Protein AF-A0A8C5SBT7-F1 (afdb_monomer_lite)

pLDDT: mean 77.5, std 17.73, range [28.8, 95.69]

Structure (mmCIF, N/CA/C/O backbone):
data_AF-A0A8C5SBT7-F1
#
_entry.id   AF-A0A8C5SBT7-F1
#
loop_
_atom_site.group_PDB
_atom_site.id
_atom_site.type_symbol
_atom_site.label_atom_id
_atom_site.label_alt_id
_atom_site.label_comp_id
_atom_site.label_asym_id
_atom_site.label_entity_id
_atom_site.label_seq_id
_atom_site.pdbx_PDB_ins_code
_atom_site.Cartn_x
_atom_site.Cartn_y
_atom_site.Cartn_z
_atom_site.occupancy
_atom_site.B_iso_or_equiv
_atom_site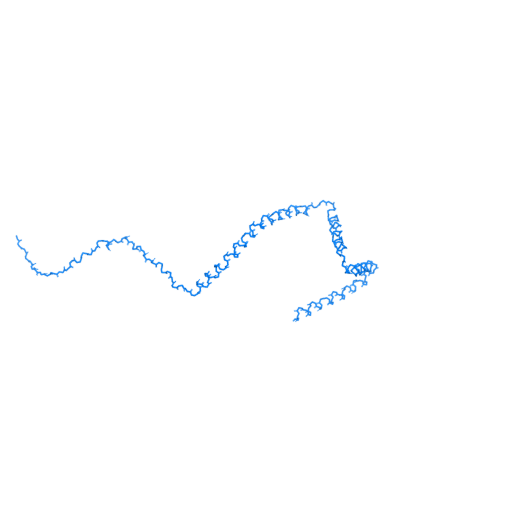.auth_seq_id
_atom_site.auth_comp_id
_atom_site.auth_asym_id
_atom_site.auth_atom_id
_atom_site.pdbx_PDB_model_num
ATOM 1 N N . VAL A 1 1 ? -88.566 -58.978 62.516 1.00 41.97 1 VAL A N 1
ATOM 2 C CA . VAL A 1 1 ? -87.377 -59.594 63.148 1.00 41.97 1 VAL A CA 1
ATOM 3 C C . VAL A 1 1 ? -86.441 -58.460 63.515 1.00 41.97 1 VAL A C 1
ATOM 5 O O . VAL A 1 1 ? -86.057 -57.715 62.625 1.00 41.97 1 VAL A O 1
ATOM 8 N N . TYR A 1 2 ? -86.210 -58.257 64.811 1.00 32.16 2 TYR A N 1
ATOM 9 C CA . TYR A 1 2 ? -85.301 -57.240 65.342 1.00 32.16 2 TYR A CA 1
ATOM 10 C C . TYR A 1 2 ? -83.846 -57.715 65.245 1.00 32.16 2 TYR A C 1
ATOM 12 O O . TYR A 1 2 ? -83.576 -58.896 65.455 1.00 32.16 2 TYR A O 1
ATOM 20 N N . ALA A 1 3 ? -82.932 -56.775 65.022 1.00 40.62 3 ALA A N 1
ATOM 21 C CA . ALA A 1 3 ? -81.598 -56.780 65.612 1.00 40.62 3 ALA A CA 1
ATOM 22 C C . ALA A 1 3 ? -81.284 -55.331 66.018 1.00 40.62 3 ALA A C 1
ATOM 24 O O . ALA A 1 3 ? -81.474 -54.407 65.229 1.00 40.62 3 ALA A O 1
ATOM 25 N N . ASP A 1 4 ? -80.894 -55.160 67.274 1.00 43.28 4 ASP A N 1
ATOM 26 C CA . ASP A 1 4 ? -80.641 -53.902 67.975 1.00 43.28 4 ASP A CA 1
ATOM 27 C C . ASP A 1 4 ? -79.121 -53.666 68.071 1.00 43.28 4 ASP A C 1
ATOM 29 O O . ASP A 1 4 ? -78.382 -54.633 68.266 1.00 43.28 4 ASP A O 1
ATOM 33 N N . SER A 1 5 ? -78.650 -52.417 67.945 1.00 41.47 5 SER A N 1
ATOM 34 C CA . SER A 1 5 ? -77.359 -51.987 68.514 1.00 41.47 5 SER A CA 1
ATOM 35 C C . SER A 1 5 ? -77.174 -50.457 68.509 1.00 41.47 5 SER A C 1
ATOM 37 O O . SER A 1 5 ? -76.779 -49.855 67.513 1.00 41.47 5 SER A O 1
ATOM 39 N N . ALA A 1 6 ? -77.476 -49.859 69.663 1.00 40.25 6 ALA A N 1
ATOM 40 C CA . ALA A 1 6 ? -76.648 -48.911 70.423 1.00 40.25 6 ALA A CA 1
ATOM 41 C C . ALA A 1 6 ? -76.021 -47.673 69.726 1.00 40.25 6 ALA A C 1
ATOM 43 O O . ALA A 1 6 ? -74.925 -47.695 69.176 1.00 40.25 6 ALA A O 1
ATOM 44 N N . GLU A 1 7 ? -76.722 -46.548 69.893 1.00 41.81 7 GLU A N 1
ATOM 45 C CA . GLU A 1 7 ? -76.257 -45.239 70.394 1.00 41.81 7 GLU A CA 1
ATOM 46 C C . GLU A 1 7 ? -74.739 -45.040 70.669 1.00 41.81 7 GLU A C 1
ATOM 48 O O . GLU A 1 7 ? -74.202 -45.673 71.572 1.00 41.81 7 GLU A O 1
ATOM 53 N N . ASN A 1 8 ? -74.072 -44.072 70.001 1.00 28.80 8 ASN A N 1
ATOM 54 C CA . ASN A 1 8 ? -73.470 -42.878 70.645 1.00 28.80 8 ASN A CA 1
ATOM 55 C C . ASN A 1 8 ? -72.722 -41.913 69.684 1.00 28.80 8 ASN A C 1
ATOM 57 O O . ASN A 1 8 ? -71.970 -42.335 68.814 1.00 28.80 8 ASN A O 1
ATOM 61 N N . LYS A 1 9 ? -72.821 -40.617 70.021 1.00 29.42 9 LYS A N 1
ATOM 62 C CA . LYS A 1 9 ? -71.826 -39.526 69.893 1.00 29.42 9 LYS A CA 1
ATOM 63 C C . LYS A 1 9 ? -71.358 -39.032 68.513 1.00 29.42 9 LYS A C 1
ATOM 65 O O . LYS A 1 9 ? -70.494 -39.599 67.863 1.00 29.42 9 LYS A O 1
ATOM 70 N N . SER A 1 10 ? -71.826 -37.813 68.211 1.00 38.78 10 SER A N 1
ATOM 71 C CA . SER A 1 10 ? -70.990 -36.617 67.991 1.00 38.78 10 SER A CA 1
ATOM 72 C C . SER A 1 10 ? -69.663 -36.826 67.256 1.00 38.78 10 SER A C 1
ATOM 74 O O . SER A 1 10 ? -68.655 -37.178 67.865 1.00 38.78 10 SER A O 1
ATOM 76 N N . SER A 1 11 ? -69.624 -36.430 65.988 1.00 36.22 11 SER A N 1
ATOM 77 C CA . SER A 1 11 ? -68.391 -35.983 65.347 1.00 36.22 11 SER A CA 1
ATOM 78 C C . SER A 1 11 ? -68.759 -35.109 64.156 1.00 36.22 11 SER A C 1
ATOM 80 O O . SER A 1 11 ? -69.524 -35.518 63.280 1.00 36.22 11 SER A O 1
ATOM 82 N N . GLU A 1 12 ? -68.260 -33.876 64.190 1.00 44.81 12 GLU A N 1
ATOM 83 C CA . GLU A 1 12 ? -68.276 -32.905 63.107 1.00 44.81 12 GLU A CA 1
ATOM 84 C C . GLU A 1 12 ? -67.948 -33.578 61.775 1.00 44.81 12 GLU A C 1
ATOM 86 O O . GLU A 1 12 ? -66.790 -33.852 61.448 1.00 44.81 12 GLU A O 1
ATOM 91 N N . LYS A 1 13 ? -68.973 -33.788 60.950 1.00 42.12 13 LYS A N 1
ATOM 92 C CA . LYS A 1 13 ? -68.764 -33.989 59.523 1.00 42.12 13 LYS A CA 1
ATOM 93 C C . LYS A 1 13 ? -68.455 -32.621 58.941 1.00 42.12 13 LYS A C 1
ATOM 95 O O . LYS A 1 13 ? -69.328 -31.946 58.404 1.00 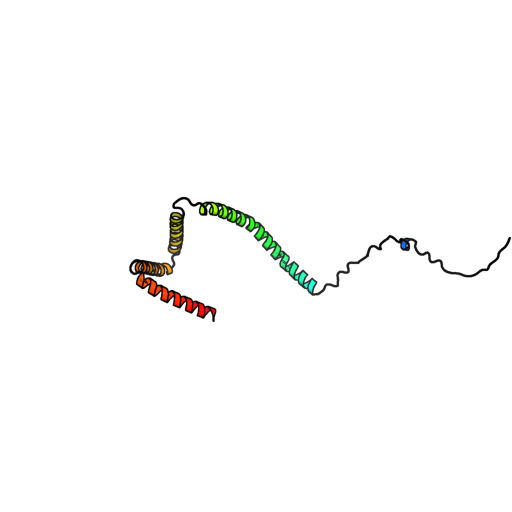42.12 13 LYS A O 1
ATOM 100 N N . ASN A 1 14 ? -67.198 -32.222 59.133 1.00 44.50 14 ASN A N 1
ATOM 101 C CA . ASN A 1 14 ? -66.502 -31.266 58.296 1.00 44.50 14 ASN A CA 1
ATOM 102 C C . ASN A 1 14 ? -66.962 -31.518 56.859 1.00 44.50 14 ASN A C 1
ATOM 104 O O . ASN A 1 14 ? -66.712 -32.586 56.297 1.00 44.50 14 ASN A O 1
ATOM 108 N N . LEU A 1 15 ? -67.711 -30.562 56.312 1.00 49.00 15 LEU A N 1
ATOM 109 C CA . LEU A 1 15 ? -68.024 -30.468 54.894 1.00 49.00 15 LEU A CA 1
ATOM 110 C C . LEU A 1 15 ? -66.694 -30.251 54.168 1.00 49.00 15 LEU A C 1
ATOM 112 O O . LEU A 1 15 ? -66.325 -29.127 53.838 1.00 49.00 15 LEU A O 1
ATOM 116 N N . LEU A 1 16 ? -65.940 -31.335 53.988 1.00 50.09 16 LEU A N 1
ATOM 117 C CA . LEU A 1 16 ? -64.800 -31.380 53.092 1.00 50.09 16 LEU A CA 1
ATOM 118 C C . LEU A 1 16 ? -65.343 -30.992 51.717 1.00 50.09 16 LEU A C 1
ATOM 120 O O . LEU A 1 16 ? -66.213 -31.669 51.163 1.00 50.09 16 LEU A O 1
ATOM 124 N N . LYS A 1 17 ? -64.911 -29.828 51.225 1.00 53.19 17 LYS A N 1
ATOM 125 C CA . LYS A 1 17 ? -65.331 -29.304 49.929 1.00 53.19 17 LYS A CA 1
ATOM 126 C C . LYS A 1 17 ? -64.965 -30.324 48.856 1.00 53.19 17 LYS A C 1
ATOM 128 O O . LYS A 1 17 ? -63.808 -30.705 48.718 1.00 53.19 17 LYS A O 1
ATOM 133 N N . ILE A 1 18 ? -65.964 -30.715 48.071 1.00 56.62 18 ILE A N 1
ATOM 134 C CA . ILE A 1 18 ? -65.841 -31.637 46.933 1.00 56.62 18 ILE A CA 1
ATOM 135 C C . ILE A 1 18 ? -64.807 -31.136 45.898 1.00 56.62 18 ILE A C 1
ATOM 137 O O . ILE A 1 18 ? -64.228 -31.947 45.180 1.00 56.62 18 ILE A O 1
ATOM 141 N N . ASP A 1 19 ? -64.493 -29.834 45.892 1.00 55.97 19 ASP A N 1
ATOM 142 C CA . ASP A 1 19 ? -63.431 -29.225 45.075 1.00 55.97 19 ASP A CA 1
ATOM 143 C C . ASP A 1 19 ? -62.007 -29.729 45.391 1.00 55.97 19 ASP A C 1
ATOM 145 O O . ASP A 1 19 ? -61.123 -29.587 44.549 1.00 55.97 19 ASP A O 1
ATOM 149 N N . GLU A 1 20 ? -61.763 -30.341 46.558 1.00 56.53 20 GLU A N 1
ATOM 150 C CA . GLU A 1 20 ? -60.460 -30.946 46.897 1.00 56.53 20 GLU A CA 1
ATOM 151 C C . GLU A 1 20 ? -60.353 -32.431 46.503 1.00 56.53 20 GLU A C 1
ATOM 153 O O . GLU A 1 20 ? -59.272 -33.012 46.570 1.00 56.53 20 GLU A O 1
ATOM 158 N N . LEU A 1 21 ? -61.449 -33.056 46.052 1.00 59.25 21 LEU A N 1
ATOM 159 C CA . LEU A 1 21 ? -61.492 -34.474 45.664 1.00 59.25 21 LEU A CA 1
ATOM 160 C C . LEU A 1 21 ? -61.335 -34.717 44.151 1.00 59.25 21 LEU A C 1
ATOM 162 O O . LEU A 1 21 ? -61.471 -35.851 43.687 1.00 59.25 21 LEU A O 1
ATOM 166 N N . SER A 1 22 ? -61.028 -33.682 43.362 1.00 54.31 22 SER A N 1
ATOM 167 C CA . SER A 1 22 ? -60.714 -33.852 41.939 1.00 54.31 22 SER A CA 1
ATOM 168 C C . SER A 1 22 ? -59.310 -34.445 41.760 1.00 54.31 22 SER A C 1
ATOM 170 O O . SER A 1 22 ? -58.316 -33.726 41.691 1.00 54.31 22 SER A O 1
ATOM 172 N N . LEU A 1 23 ? -59.241 -35.773 41.621 1.00 55.91 23 LEU A N 1
ATOM 173 C CA . LEU A 1 23 ? -58.026 -36.563 41.343 1.00 55.91 23 LEU A CA 1
ATOM 174 C C . LEU A 1 23 ? -57.298 -36.207 40.027 1.00 55.91 23 LEU A C 1
ATOM 176 O O . LEU A 1 23 ? -56.224 -36.744 39.767 1.00 55.91 23 LEU A O 1
ATOM 180 N N . TYR A 1 24 ? -57.858 -35.320 39.200 1.00 56.00 24 TYR A N 1
ATOM 181 C CA . TYR A 1 24 ? -57.279 -34.897 37.918 1.00 56.00 24 TYR A CA 1
ATOM 182 C C . TYR A 1 24 ? -57.140 -33.378 37.768 1.00 56.00 24 TYR A C 1
ATOM 184 O O . TYR A 1 24 ? -56.628 -32.910 36.750 1.00 56.00 24 TYR A O 1
ATOM 192 N N . THR A 1 25 ? -57.539 -32.590 38.769 1.00 54.59 25 THR A N 1
ATOM 193 C CA . THR A 1 25 ? -57.200 -31.165 38.790 1.00 54.59 25 THR A CA 1
ATOM 194 C C . THR A 1 25 ? -55.772 -31.050 39.296 1.00 54.59 25 THR A C 1
ATOM 196 O O . THR A 1 25 ? -55.534 -31.073 40.503 1.00 54.59 25 THR A O 1
ATOM 199 N N . SER A 1 26 ? -54.797 -30.922 38.388 1.00 57.72 26 SER A N 1
ATOM 200 C CA . SER A 1 26 ? -53.483 -30.449 38.817 1.00 57.72 26 SER A CA 1
ATOM 201 C C . SER A 1 26 ? -53.705 -29.050 39.394 1.00 57.72 26 SER A C 1
ATOM 203 O O . SER A 1 26 ? -54.273 -28.203 38.694 1.00 57.72 26 SER A O 1
ATOM 205 N N . PRO A 1 27 ? -53.314 -28.769 40.647 1.00 53.94 27 PRO A N 1
ATOM 206 C CA . PRO A 1 27 ? -53.383 -27.408 41.143 1.00 53.94 27 PRO A CA 1
ATOM 207 C C . PRO A 1 27 ? -52.575 -26.569 40.159 1.00 53.94 27 PRO A C 1
ATOM 209 O O . PRO A 1 27 ? -51.418 -26.894 39.892 1.00 53.94 27 PRO A O 1
ATOM 212 N N . SER A 1 28 ? -53.186 -25.543 39.556 1.00 53.81 28 SER A N 1
ATOM 213 C CA . SER A 1 28 ? -52.413 -24.544 38.826 1.00 53.81 28 SER A CA 1
ATOM 214 C C . SER A 1 28 ? -51.320 -24.117 39.797 1.00 53.81 28 SER A C 1
ATOM 216 O O . SER A 1 28 ? -51.682 -23.635 40.883 1.00 53.81 28 SER A O 1
ATOM 218 N N . PRO A 1 29 ? -50.026 -24.334 39.511 1.00 53.34 29 PRO A N 1
ATOM 219 C CA . PRO A 1 29 ? -49.011 -23.780 40.367 1.00 53.34 29 PRO A CA 1
ATOM 220 C C . PRO A 1 29 ? -49.236 -22.275 40.291 1.00 53.34 29 PRO A C 1
ATOM 222 O O . PRO A 1 29 ? -48.893 -21.618 39.313 1.00 53.34 29 PRO A O 1
ATOM 225 N N . LYS A 1 30 ? -49.830 -21.709 41.344 1.00 51.78 30 LYS A N 1
ATOM 226 C CA . LYS A 1 30 ? -49.612 -20.319 41.709 1.00 51.78 30 LYS A CA 1
ATOM 227 C C . LYS A 1 30 ? -48.160 -20.253 42.176 1.00 51.78 30 LYS A C 1
ATOM 229 O O . LYS A 1 30 ? -47.889 -19.930 43.327 1.00 51.78 30 LYS A O 1
ATOM 234 N N . SER A 1 31 ? -47.219 -20.592 41.291 1.00 54.53 31 SER A N 1
ATOM 235 C CA . SER A 1 31 ? -45.888 -20.035 41.335 1.00 54.53 31 SER A CA 1
ATOM 236 C C . SER A 1 31 ? -46.133 -18.560 41.095 1.00 54.53 31 SER A C 1
ATOM 238 O O . SER A 1 31 ? -46.161 -18.071 39.967 1.00 54.53 31 SER A O 1
ATOM 240 N N . LYS A 1 32 ? -46.430 -17.859 42.188 1.00 47.03 32 LYS A N 1
ATOM 241 C CA . LYS A 1 32 ? -46.090 -16.462 42.303 1.00 47.03 32 LYS A CA 1
ATOM 242 C C . LYS A 1 32 ? -44.629 -16.455 41.880 1.00 47.03 32 LYS A C 1
ATOM 244 O O . LYS A 1 32 ? -43.805 -17.035 42.584 1.00 47.03 32 LYS A O 1
ATOM 249 N N . TYR A 1 33 ? -44.357 -15.983 40.667 1.00 50.00 33 TYR A N 1
ATOM 250 C CA . TYR A 1 33 ? -43.013 -15.595 40.301 1.00 50.00 33 TYR A CA 1
ATOM 251 C C . TYR A 1 33 ? -42.692 -14.514 41.322 1.00 50.00 33 TYR A C 1
ATOM 253 O O . TYR A 1 33 ? -43.210 -13.402 41.270 1.00 50.00 33 TYR A O 1
ATOM 261 N N . VAL A 1 34 ? -42.059 -14.942 42.406 1.00 50.09 34 VAL A N 1
ATOM 262 C CA . VAL A 1 34 ? -41.417 -14.037 43.326 1.00 50.09 34 VAL A CA 1
ATOM 263 C C . VAL A 1 34 ? -40.234 -13.609 42.487 1.00 50.09 34 VAL A C 1
ATOM 265 O O . VAL A 1 34 ? -39.347 -14.428 42.263 1.00 50.09 34 VAL A O 1
ATOM 268 N N . GLU A 1 35 ? -40.291 -12.402 41.912 1.00 54.78 35 GLU A N 1
ATOM 269 C CA . GLU A 1 35 ? -39.056 -11.713 41.553 1.00 54.78 35 GLU A CA 1
ATOM 270 C C . GLU A 1 35 ? -38.145 -11.898 42.768 1.00 54.78 35 GLU A C 1
ATOM 272 O O . GLU A 1 35 ? -38.486 -11.442 43.869 1.00 54.78 35 GLU A O 1
ATOM 277 N N . ASP A 1 36 ? -37.075 -12.679 42.603 1.00 59.44 36 ASP A N 1
ATOM 278 C CA . ASP A 1 36 ? -36.058 -12.793 43.634 1.00 59.44 36 ASP A CA 1
ATOM 279 C C . ASP A 1 36 ? -35.669 -11.358 44.026 1.00 59.44 36 ASP A C 1
ATOM 281 O O . ASP A 1 36 ? -35.568 -10.494 43.150 1.00 59.44 36 ASP A O 1
ATOM 285 N N . PRO A 1 37 ? -35.550 -11.050 45.330 1.00 60.44 37 PRO A N 1
ATOM 286 C CA . PRO A 1 37 ? -35.256 -9.696 45.782 1.00 60.44 37 PRO A CA 1
ATOM 287 C C . PRO A 1 37 ? -34.003 -9.211 45.058 1.00 60.44 37 PRO A C 1
ATOM 289 O O . PRO A 1 37 ? -32.956 -9.842 45.200 1.00 60.44 37 PRO A O 1
ATOM 292 N N . GLU A 1 38 ? -34.155 -8.145 44.261 1.00 62.47 38 GLU A N 1
ATOM 293 C CA . GLU A 1 38 ? -33.202 -7.768 43.215 1.00 62.47 38 GLU A CA 1
ATOM 294 C C . GLU A 1 38 ? -31.765 -7.893 43.706 1.00 62.47 38 GLU A C 1
ATOM 296 O O . GLU A 1 38 ? -31.302 -7.150 44.582 1.00 62.47 38 GLU A O 1
ATOM 301 N N . SER A 1 39 ? -31.058 -8.879 43.162 1.00 68.69 39 SER A N 1
ATOM 302 C CA . SER A 1 39 ? -29.667 -9.069 43.529 1.00 68.69 39 SER A CA 1
ATOM 303 C C . SER A 1 39 ? -28.887 -7.835 43.066 1.00 68.69 39 SER A C 1
ATOM 305 O O . SER A 1 39 ? -29.157 -7.267 42.006 1.00 68.69 39 SER A O 1
ATOM 307 N N . GLN A 1 40 ? -27.882 -7.395 43.831 1.00 71.19 40 GLN A N 1
ATOM 308 C CA . GLN A 1 40 ? -27.084 -6.215 43.449 1.00 71.19 40 GLN A CA 1
ATOM 309 C C . GLN A 1 40 ? -26.458 -6.340 42.045 1.00 71.19 40 GLN A C 1
ATOM 311 O O . GLN A 1 40 ? -26.165 -5.338 41.387 1.00 71.19 40 GLN A O 1
ATOM 316 N N . LEU A 1 41 ? -26.284 -7.573 41.561 1.00 79.44 41 LEU A N 1
ATOM 317 C CA . LEU A 1 41 ? -25.832 -7.872 40.208 1.00 79.44 41 LEU A CA 1
ATOM 318 C C . LEU A 1 41 ? -26.895 -7.546 39.151 1.00 79.44 41 LEU A C 1
ATOM 320 O O . LEU A 1 41 ? -26.552 -6.952 38.133 1.00 79.44 41 LEU A O 1
ATOM 324 N N . GLU A 1 42 ? -28.167 -7.861 39.386 1.00 77.50 42 GLU A N 1
ATOM 325 C CA . GLU A 1 42 ? -29.262 -7.542 38.458 1.00 77.50 42 GLU A CA 1
ATOM 326 C C . GLU A 1 42 ? -29.487 -6.041 38.343 1.00 77.50 42 GLU A C 1
ATOM 328 O O . GLU A 1 42 ? -29.622 -5.532 37.231 1.00 77.50 42 GLU A O 1
ATOM 333 N N . GLN A 1 43 ? -29.412 -5.311 39.457 1.00 81.88 43 GLN A N 1
ATOM 334 C CA . GLN A 1 43 ? -29.480 -3.849 39.439 1.00 81.88 43 GLN A CA 1
ATOM 335 C C . GLN A 1 43 ? -28.317 -3.253 38.646 1.00 81.88 43 GLN A C 1
ATOM 337 O O . GLN A 1 43 ? -28.520 -2.387 37.796 1.00 81.88 43 GLN A O 1
ATOM 342 N N . THR A 1 44 ? -27.100 -3.765 38.846 1.00 82.75 44 THR A N 1
ATOM 343 C CA . THR A 1 44 ? -25.917 -3.307 38.103 1.00 82.75 44 THR A CA 1
ATOM 344 C C . THR A 1 44 ? -26.045 -3.606 36.607 1.00 82.75 44 THR A C 1
ATOM 346 O O . THR A 1 44 ? -25.791 -2.733 35.780 1.00 82.75 44 THR A O 1
ATOM 349 N N . ILE A 1 45 ? -26.491 -4.808 36.233 1.00 86.50 45 ILE A N 1
ATOM 350 C CA . ILE A 1 45 ? -26.713 -5.194 34.831 1.00 86.50 45 ILE A CA 1
ATOM 351 C C . ILE A 1 45 ? -27.835 -4.354 34.206 1.00 86.50 45 ILE A C 1
ATOM 353 O O . ILE A 1 45 ? -27.717 -3.947 33.049 1.00 86.50 45 ILE A O 1
ATOM 357 N N . SER A 1 46 ? -28.891 -4.053 34.962 1.00 84.19 46 SER A N 1
ATOM 358 C CA . SER A 1 46 ? -30.002 -3.205 34.530 1.00 84.19 46 SER A CA 1
ATOM 359 C C . SER A 1 46 ? -29.543 -1.764 34.284 1.00 84.19 46 SER A C 1
ATOM 361 O O . SER A 1 46 ? -29.757 -1.226 33.197 1.00 84.19 46 SER A O 1
ATOM 363 N N . HIS A 1 47 ? -28.792 -1.171 35.219 1.00 85.19 47 HIS A N 1
ATOM 364 C CA . HIS A 1 47 ? -28.203 0.162 35.059 1.00 85.19 47 HIS A CA 1
ATOM 365 C C . HIS A 1 47 ? -27.231 0.242 33.878 1.00 85.19 47 HIS A C 1
ATOM 367 O O . HIS A 1 47 ? -27.261 1.212 33.115 1.00 85.19 47 HIS A O 1
ATOM 373 N N . LEU A 1 48 ? -26.392 -0.781 33.693 1.00 87.69 48 LEU A N 1
ATOM 374 C CA . LEU A 1 48 ? -25.497 -0.870 32.542 1.00 87.69 48 LEU A CA 1
ATOM 375 C C . LEU A 1 48 ? -26.289 -0.966 31.238 1.00 87.69 48 LEU A C 1
ATOM 377 O O . LEU A 1 48 ? -25.992 -0.234 30.298 1.00 87.69 48 LEU A O 1
ATOM 381 N N . ARG A 1 49 ? -27.323 -1.813 31.182 1.00 87.44 49 ARG A N 1
ATOM 382 C CA . ARG A 1 49 ? -28.179 -1.966 29.999 1.00 87.44 49 ARG A CA 1
ATOM 383 C C . ARG A 1 49 ? -28.861 -0.655 29.632 1.00 87.44 49 ARG A C 1
ATOM 385 O O . ARG A 1 49 ? -28.780 -0.260 28.475 1.00 87.44 49 ARG A O 1
ATOM 392 N N . HIS A 1 50 ? -29.454 0.039 30.597 1.00 86.19 50 HIS A N 1
ATOM 393 C CA . HIS A 1 50 ? -30.116 1.320 30.348 1.00 86.19 50 HIS A CA 1
ATOM 394 C C . HIS A 1 50 ? -29.126 2.409 29.908 1.00 86.19 50 HIS A C 1
ATOM 396 O O . HIS A 1 50 ? -29.439 3.235 29.056 1.00 86.19 50 HIS A O 1
ATOM 402 N N . SER A 1 51 ? -27.893 2.371 30.424 1.00 82.94 51 SER A N 1
ATOM 403 C CA . SER A 1 51 ? -26.820 3.277 29.987 1.00 82.94 51 SER A CA 1
ATOM 404 C C . SER A 1 51 ? -26.319 2.961 28.570 1.00 82.94 51 SER A C 1
ATOM 406 O O . SER A 1 51 ? -25.908 3.861 27.839 1.00 82.94 51 SER A O 1
ATOM 408 N N . LEU A 1 52 ? -26.354 1.687 28.169 1.00 86.06 52 LEU A N 1
ATOM 409 C CA . LEU A 1 52 ? -25.926 1.201 26.853 1.00 86.06 52 LEU A CA 1
ATOM 410 C C . LEU A 1 52 ? -27.020 1.312 25.781 1.00 86.06 52 LEU A C 1
ATOM 412 O O . LEU A 1 52 ? -26.699 1.355 24.598 1.00 86.06 52 LEU A O 1
ATOM 416 N N . GLU A 1 53 ? -28.291 1.382 26.168 1.00 86.19 53 GLU A N 1
ATOM 417 C CA . GLU A 1 53 ? -29.457 1.494 25.284 1.00 86.19 53 GLU A CA 1
ATOM 418 C C . GLU A 1 53 ? -29.376 2.664 24.279 1.00 86.19 53 GLU A C 1
ATOM 420 O O . GLU A 1 53 ? -29.511 2.415 23.075 1.00 86.19 53 GLU A O 1
ATOM 425 N N . PRO A 1 54 ? -29.049 3.913 24.684 1.00 88.88 54 PRO A N 1
ATOM 426 C CA . PRO A 1 54 ? -28.880 5.009 23.727 1.00 88.88 54 PRO A CA 1
ATOM 427 C C . PRO A 1 54 ? -27.676 4.806 22.794 1.00 88.88 54 PRO A C 1
ATOM 429 O O . PRO A 1 54 ? -27.717 5.209 21.630 1.00 88.88 54 PRO A O 1
ATOM 432 N N . TYR A 1 55 ? -26.609 4.154 23.269 1.00 85.38 55 TYR A N 1
ATOM 433 C CA . TYR A 1 55 ? -25.437 3.854 22.447 1.00 85.38 55 TYR A CA 1
ATOM 434 C C . TYR A 1 55 ? -25.741 2.764 21.413 1.00 85.38 55 TYR A C 1
ATOM 436 O O . TYR A 1 55 ? -25.388 2.905 20.243 1.00 85.38 55 TYR A O 1
ATOM 444 N N . ALA A 1 56 ? -26.456 1.711 21.812 1.00 87.94 56 ALA A N 1
ATOM 445 C CA . ALA A 1 56 ? -26.895 0.650 20.916 1.00 87.94 56 ALA A CA 1
ATOM 446 C C . ALA A 1 56 ? -27.808 1.195 19.805 1.00 87.94 56 ALA A C 1
ATOM 448 O O . ALA A 1 56 ? -27.603 0.859 18.639 1.00 87.94 56 ALA A O 1
ATOM 449 N N . ALA A 1 57 ? -28.743 2.092 20.139 1.00 88.62 57 ALA A N 1
ATOM 450 C CA . ALA A 1 57 ? -29.604 2.753 19.159 1.00 88.62 57 ALA A CA 1
ATOM 451 C C . ALA A 1 57 ? -28.802 3.605 18.155 1.00 88.62 57 ALA A C 1
ATOM 453 O O . ALA A 1 57 ? -29.043 3.540 16.949 1.00 88.62 57 ALA A O 1
ATOM 454 N N . TRP A 1 58 ? -27.801 4.356 18.629 1.00 89.81 58 TRP A N 1
ATOM 455 C CA . TRP A 1 58 ? -26.918 5.138 17.758 1.00 89.81 58 TRP A CA 1
ATOM 456 C C . TRP A 1 58 ? -26.088 4.252 16.821 1.00 89.81 58 TRP A C 1
ATOM 458 O O . TRP A 1 58 ? -25.994 4.524 15.624 1.00 89.81 58 TRP A O 1
ATOM 468 N N . VAL A 1 59 ? -25.532 3.151 17.336 1.00 88.38 59 VAL A N 1
ATOM 469 C CA . VAL A 1 59 ? -24.783 2.182 16.525 1.00 88.38 59 VAL A CA 1
ATOM 470 C C . VAL A 1 59 ? -25.686 1.536 15.475 1.00 88.38 59 VAL A C 1
ATOM 472 O O . VAL A 1 59 ? -25.266 1.393 14.327 1.00 88.38 59 VAL A O 1
ATOM 475 N N . GLN A 1 60 ? -26.925 1.183 15.823 1.00 88.12 60 GLN A N 1
ATOM 476 C CA . GLN A 1 60 ? -27.895 0.626 14.878 1.00 88.12 60 GLN A CA 1
ATOM 477 C C . GLN A 1 60 ? -28.256 1.622 13.768 1.00 88.12 60 GLN A C 1
ATOM 479 O O . GLN A 1 60 ? -28.245 1.241 12.599 1.00 88.12 60 GLN A O 1
ATOM 484 N N . ASP A 1 61 ? -28.488 2.898 14.092 1.00 88.94 61 ASP A N 1
ATOM 485 C CA . ASP A 1 61 ? -28.772 3.948 13.099 1.00 88.94 61 ASP A CA 1
ATOM 486 C C . ASP A 1 61 ? -27.564 4.221 12.182 1.00 88.94 61 ASP A C 1
ATOM 488 O O . ASP A 1 61 ? -27.690 4.273 10.954 1.00 88.94 61 ASP A O 1
ATOM 492 N N . CYS A 1 62 ? -26.358 4.316 12.752 1.00 86.69 62 CYS A N 1
ATOM 493 C CA . CYS A 1 62 ? -25.125 4.442 11.976 1.00 86.69 62 CYS A CA 1
ATOM 494 C C . CYS A 1 62 ? -24.899 3.232 11.063 1.00 86.69 62 CYS A C 1
ATOM 496 O O . CYS A 1 62 ? -24.540 3.406 9.896 1.00 86.69 62 CYS A O 1
ATOM 498 N N . THR A 1 63 ? -25.147 2.019 11.561 1.00 82.44 63 THR A N 1
ATOM 499 C CA . THR A 1 63 ? -25.003 0.781 10.785 1.00 82.44 63 THR A CA 1
ATOM 500 C C . THR A 1 63 ? -26.042 0.713 9.671 1.00 82.44 63 THR A C 1
ATOM 502 O O . THR A 1 63 ? -25.674 0.429 8.537 1.00 82.44 63 THR A O 1
ATOM 505 N N . GLY A 1 64 ? -27.300 1.076 9.935 1.00 87.50 64 GLY A N 1
ATOM 506 C CA . GLY A 1 64 ? -28.357 1.130 8.922 1.00 87.50 64 GLY A CA 1
ATOM 507 C C . GLY A 1 64 ? -28.071 2.137 7.803 1.00 87.50 64 GLY A C 1
ATOM 508 O O . GLY A 1 64 ? -28.360 1.873 6.640 1.00 87.50 64 GLY A O 1
ATOM 509 N N . LYS A 1 65 ? -27.428 3.270 8.117 1.00 86.06 65 LYS A N 1
ATOM 510 C CA . LYS A 1 65 ? -26.993 4.262 7.114 1.00 86.06 65 LYS A CA 1
ATOM 511 C C . LYS A 1 65 ? -25.733 3.844 6.355 1.00 86.06 65 LYS A C 1
ATOM 513 O O . LYS A 1 65 ? -25.557 4.229 5.195 1.00 86.06 65 LYS A O 1
ATOM 518 N N . ALA A 1 66 ? -24.832 3.111 7.006 1.00 87.81 66 ALA A N 1
ATOM 519 C CA . ALA A 1 66 ? -23.564 2.684 6.426 1.00 87.81 66 ALA A CA 1
ATOM 520 C C . ALA A 1 66 ? -23.701 1.412 5.579 1.00 87.81 66 ALA A C 1
ATOM 522 O O . ALA A 1 66 ? -23.089 1.349 4.515 1.00 87.81 66 ALA A O 1
ATOM 523 N N . MET A 1 67 ? -24.532 0.449 5.992 1.00 90.00 67 MET A N 1
ATOM 524 C CA . MET A 1 67 ? -24.792 -0.807 5.277 1.00 90.00 67 MET A CA 1
ATOM 525 C C . MET A 1 67 ? -25.055 -0.615 3.780 1.00 90.00 67 MET A C 1
ATOM 527 O O . MET A 1 67 ? -24.280 -1.157 2.996 1.00 90.00 67 MET A O 1
ATOM 531 N N . PRO A 1 68 ? -26.004 0.232 3.337 1.00 90.31 68 PRO A N 1
ATOM 532 C CA . PRO A 1 68 ? -26.272 0.387 1.909 1.00 90.31 68 PRO A CA 1
ATOM 533 C C . PRO A 1 68 ? -25.105 1.036 1.149 1.00 90.31 68 PRO A C 1
ATOM 535 O O . PRO A 1 68 ? -24.960 0.839 -0.054 1.00 90.31 68 PRO A O 1
ATOM 538 N N . LYS A 1 69 ? -24.253 1.830 1.816 1.00 89.19 69 LYS A N 1
ATOM 539 C CA . LYS A 1 69 ? -23.041 2.393 1.192 1.00 89.19 69 LYS A CA 1
ATOM 540 C C . LYS A 1 69 ? -21.950 1.337 1.051 1.00 89.19 69 LYS A C 1
ATOM 542 O O . LYS A 1 69 ? -21.261 1.315 0.036 1.00 89.19 69 LYS A O 1
ATOM 547 N N . VAL A 1 70 ? -21.797 0.485 2.061 1.00 90.50 70 VAL A N 1
ATOM 548 C CA . VAL A 1 70 ? -20.826 -0.613 2.063 1.00 90.50 70 VAL A CA 1
ATOM 549 C C . VAL A 1 70 ? -21.231 -1.684 1.058 1.00 90.50 70 VAL A C 1
ATOM 551 O O . VAL A 1 70 ? -20.373 -2.155 0.322 1.00 90.50 70 VAL A O 1
ATOM 554 N N . GLU A 1 71 ? -22.517 -2.014 0.960 1.00 92.12 71 GLU A N 1
ATOM 555 C CA . GLU A 1 71 ? -23.047 -2.938 -0.046 1.00 92.12 71 GLU A CA 1
ATOM 556 C C . GLU A 1 71 ? -22.784 -2.419 -1.459 1.00 92.12 71 GLU A C 1
ATOM 558 O O . GLU A 1 71 ? -22.147 -3.120 -2.240 1.00 92.12 71 GLU A O 1
ATOM 563 N N . LYS A 1 72 ? -23.121 -1.155 -1.752 1.00 92.12 72 LYS A N 1
ATOM 564 C CA . LYS A 1 72 ? -22.805 -0.526 -3.049 1.00 92.12 72 LYS A CA 1
ATOM 565 C C . LYS A 1 72 ? -21.309 -0.512 -3.355 1.00 92.12 72 LYS A C 1
ATOM 567 O O . LYS A 1 72 ? -20.905 -0.759 -4.486 1.00 92.12 72 LYS A O 1
ATOM 572 N N . ALA A 1 73 ? -20.470 -0.226 -2.359 1.00 92.38 73 ALA A N 1
ATOM 573 C CA . ALA A 1 73 ? -19.022 -0.277 -2.530 1.00 92.38 73 ALA A CA 1
ATOM 574 C C . ALA A 1 73 ? -18.533 -1.714 -2.777 1.00 92.38 73 ALA A C 1
ATOM 576 O O . ALA A 1 73 ? -17.647 -1.926 -3.597 1.00 92.38 73 ALA A O 1
ATOM 577 N N . CYS A 1 74 ? -19.116 -2.705 -2.103 1.00 89.00 74 CYS A N 1
ATOM 578 C CA . CYS A 1 74 ? -18.788 -4.114 -2.284 1.00 89.00 74 CYS A CA 1
ATOM 579 C C . CYS A 1 74 ? -19.217 -4.617 -3.667 1.00 89.00 74 CYS A C 1
ATOM 581 O O . CYS A 1 74 ? -18.450 -5.322 -4.315 1.00 89.00 74 CYS A O 1
ATOM 583 N N . GLU A 1 75 ? -20.395 -4.218 -4.148 1.00 91.81 75 GLU A N 1
ATOM 584 C CA . GLU A 1 75 ? -20.866 -4.488 -5.510 1.00 91.81 75 GLU A CA 1
ATOM 585 C C . GLU A 1 75 ? -19.939 -3.861 -6.552 1.00 91.81 75 GLU A C 1
ATOM 587 O O . GLU A 1 75 ? -19.460 -4.563 -7.437 1.00 91.81 75 GLU A O 1
ATOM 592 N N . TYR A 1 76 ? -19.577 -2.587 -6.379 1.00 91.50 76 TYR A N 1
ATOM 593 C CA . TYR A 1 76 ? -18.613 -1.909 -7.247 1.00 91.50 76 TYR A CA 1
ATOM 594 C C . TYR A 1 76 ? -17.243 -2.608 -7.262 1.00 91.50 76 TYR A C 1
ATOM 596 O O . TYR A 1 76 ? -16.599 -2.734 -8.305 1.00 91.50 76 TYR A O 1
ATOM 604 N N . VAL A 1 77 ? -16.778 -3.092 -6.106 1.00 89.94 77 VAL A N 1
ATOM 605 C CA . VAL A 1 77 ? -15.525 -3.852 -6.006 1.00 89.94 77 VAL A CA 1
ATOM 606 C C . VAL A 1 77 ? -15.648 -5.216 -6.680 1.00 89.94 77 VAL A C 1
ATOM 608 O O . VAL A 1 77 ? -14.696 -5.634 -7.333 1.00 89.94 77 VAL A O 1
ATOM 611 N N . LYS A 1 78 ? -16.789 -5.904 -6.565 1.00 91.44 78 LYS A N 1
ATOM 612 C CA . LYS A 1 78 ? -17.040 -7.173 -7.268 1.00 91.44 78 LYS A CA 1
ATOM 613 C C . LYS A 1 78 ? -17.030 -6.975 -8.783 1.00 91.44 78 LYS A C 1
ATOM 615 O O . LYS A 1 78 ? -16.336 -7.714 -9.471 1.00 91.44 78 LYS A O 1
ATOM 620 N N . GLU A 1 79 ? -17.701 -5.942 -9.279 1.00 87.69 79 GLU A N 1
ATOM 621 C CA . GLU A 1 79 ? -17.683 -5.567 -10.697 1.00 87.69 79 GLU A CA 1
ATOM 622 C C . GLU A 1 79 ? -16.255 -5.232 -11.163 1.00 87.69 79 GLU A C 1
ATOM 624 O O . GLU A 1 79 ? -15.765 -5.743 -12.169 1.00 87.69 79 GLU A O 1
ATOM 629 N N . SER A 1 80 ? -15.519 -4.456 -10.363 1.00 85.75 80 SER A N 1
ATOM 630 C CA . SER A 1 80 ? -14.110 -4.148 -10.630 1.00 85.75 80 SER A CA 1
ATOM 631 C C . SER A 1 80 ? -13.219 -5.398 -10.606 1.00 85.75 80 SER A C 1
ATOM 633 O O . SER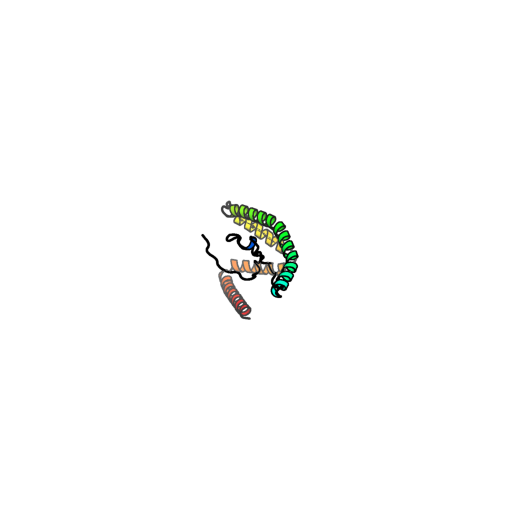 A 1 80 ? -12.254 -5.493 -11.364 1.00 85.75 80 SER A O 1
ATOM 635 N N . TYR A 1 81 ? -13.523 -6.372 -9.748 1.00 84.50 81 TYR A N 1
ATOM 636 C CA . TYR A 1 81 ? -12.774 -7.618 -9.627 1.00 84.50 81 TYR A CA 1
ATOM 637 C C . TYR A 1 81 ? -12.917 -8.492 -10.875 1.00 84.50 81 TYR A C 1
ATOM 639 O O . TYR A 1 81 ? -11.932 -9.089 -11.308 1.00 84.50 81 TYR A O 1
ATOM 647 N N . GLU A 1 82 ? -14.093 -8.526 -11.503 1.00 86.12 82 GLU A N 1
ATOM 648 C CA . GLU A 1 82 ? -14.291 -9.229 -12.776 1.00 86.12 82 GLU A CA 1
ATOM 649 C C . GLU A 1 82 ? -13.397 -8.653 -13.887 1.00 86.12 82 GLU A C 1
ATOM 651 O O . GLU A 1 82 ? -12.770 -9.412 -14.631 1.00 86.12 82 GLU A O 1
ATOM 656 N N . ILE A 1 83 ? -13.226 -7.326 -13.919 1.00 80.69 83 ILE A N 1
ATOM 657 C CA . ILE A 1 83 ? -12.325 -6.623 -14.851 1.00 80.69 83 ILE A CA 1
ATOM 658 C C . ILE A 1 83 ? -10.853 -6.961 -14.570 1.00 80.69 83 ILE A C 1
ATOM 660 O O . ILE A 1 83 ? -10.058 -7.133 -15.495 1.00 80.69 83 ILE A O 1
ATOM 664 N N . ILE A 1 84 ? -10.474 -7.082 -13.296 1.00 83.81 84 ILE A N 1
ATOM 665 C CA . ILE A 1 84 ? -9.102 -7.431 -12.894 1.00 83.81 84 ILE A CA 1
ATOM 666 C C . ILE A 1 84 ? -8.805 -8.917 -13.154 1.00 83.81 84 ILE A C 1
ATOM 668 O O . ILE A 1 84 ? -7.655 -9.273 -13.408 1.00 83.81 84 ILE A O 1
ATOM 672 N N . LYS A 1 85 ? -9.820 -9.789 -13.116 1.00 82.94 85 LYS A N 1
ATOM 673 C CA . LYS A 1 85 ? -9.677 -11.235 -13.340 1.00 82.94 85 LYS A CA 1
ATOM 674 C C . LYS A 1 85 ? -9.412 -11.587 -14.807 1.00 82.94 85 LYS A C 1
ATOM 676 O O . LYS A 1 85 ? -8.670 -12.532 -15.067 1.00 82.94 85 LYS A O 1
ATOM 681 N N . ALA A 1 86 ? -9.983 -10.841 -15.753 1.00 83.56 86 ALA A N 1
ATOM 682 C CA . ALA A 1 86 ? -9.752 -11.014 -17.190 1.00 83.56 86 ALA A CA 1
ATOM 683 C C . ALA A 1 86 ? -9.382 -9.673 -17.857 1.00 83.56 86 ALA A C 1
ATOM 685 O O . ALA A 1 86 ? -10.173 -9.113 -18.620 1.00 83.56 86 ALA A O 1
ATOM 686 N N . PRO A 1 87 ? -8.189 -9.125 -17.567 1.00 80.19 87 PRO A N 1
ATOM 687 C CA . PRO A 1 87 ? -7.849 -7.778 -17.983 1.00 80.19 87 PRO A CA 1
ATOM 688 C C . PRO A 1 87 ? -7.569 -7.719 -19.493 1.00 80.19 87 PRO A C 1
ATOM 690 O O . PRO A 1 87 ? -6.871 -8.585 -20.031 1.00 80.19 87 PRO A O 1
ATOM 693 N N . PRO A 1 88 ? -8.039 -6.672 -20.194 1.00 80.00 88 PRO A N 1
ATOM 694 C CA . PRO A 1 88 ? -7.669 -6.444 -21.583 1.00 80.00 88 PRO A CA 1
ATOM 695 C C . PRO A 1 88 ? -6.158 -6.162 -21.700 1.00 80.00 88 PRO A C 1
ATOM 697 O O . PRO A 1 88 ? -5.537 -5.640 -20.761 1.00 80.00 88 PRO A O 1
ATOM 700 N N . PRO A 1 89 ? -5.536 -6.471 -22.851 1.00 79.56 89 PRO A N 1
ATOM 701 C CA . PRO A 1 89 ? -4.104 -6.272 -23.041 1.00 79.56 89 PRO A CA 1
ATOM 702 C C . PRO A 1 89 ? -3.724 -4.800 -22.805 1.00 79.56 89 PRO A C 1
ATOM 704 O O . PRO A 1 89 ? -4.257 -3.888 -23.435 1.00 79.56 89 PRO A O 1
ATOM 707 N N . GLY A 1 90 ? -2.798 -4.565 -21.869 1.00 80.75 90 GLY A N 1
ATOM 708 C CA . GLY A 1 90 ? -2.314 -3.224 -21.520 1.00 80.75 90 GLY A CA 1
ATOM 709 C C . GLY A 1 90 ? -3.054 -2.510 -20.379 1.00 80.75 90 GLY A C 1
ATOM 710 O O . GLY A 1 90 ? -2.760 -1.340 -20.131 1.00 80.75 90 GLY A O 1
ATOM 711 N N . PHE A 1 91 ? -3.953 -3.183 -19.650 1.00 86.75 91 PHE A N 1
ATOM 712 C CA . PHE A 1 91 ? -4.653 -2.602 -18.493 1.00 86.75 91 PHE A CA 1
ATOM 713 C C . PHE A 1 91 ? -3.703 -2.178 -17.358 1.00 86.75 91 PHE A C 1
ATOM 715 O O . PHE A 1 91 ? -3.699 -1.012 -16.966 1.00 86.75 91 PHE A O 1
ATOM 722 N N . TYR A 1 92 ? -2.842 -3.081 -16.874 1.00 86.88 92 TYR A N 1
ATOM 723 C CA . TYR A 1 92 ? -1.935 -2.786 -15.755 1.00 86.88 92 TYR A CA 1
ATOM 724 C C . TYR A 1 92 ? -0.910 -1.683 -16.047 1.00 86.88 92 TYR A C 1
ATOM 726 O O . TYR A 1 92 ? -0.742 -0.821 -15.187 1.00 86.88 92 TYR A O 1
ATOM 734 N N . PRO A 1 93 ? -0.255 -1.629 -17.226 1.00 90.81 93 PRO A N 1
ATOM 735 C CA . PRO A 1 93 ? 0.629 -0.513 -17.553 1.00 90.81 93 PRO A CA 1
ATOM 736 C C . PRO A 1 93 ? -0.093 0.840 -17.538 1.00 90.81 93 PRO A C 1
ATOM 738 O O . PRO A 1 93 ? 0.418 1.798 -16.966 1.00 90.81 93 PRO A O 1
ATOM 741 N N . ARG A 1 94 ? -1.304 0.926 -18.105 1.00 89.81 94 ARG A N 1
ATOM 742 C CA . ARG A 1 94 ? -2.089 2.173 -18.132 1.00 89.81 94 ARG A CA 1
ATOM 743 C C . ARG A 1 94 ? -2.560 2.571 -16.736 1.00 89.81 94 ARG A C 1
ATOM 745 O O . ARG A 1 94 ? -2.389 3.723 -16.347 1.00 89.81 94 ARG A O 1
ATOM 752 N N . LEU A 1 95 ? -3.088 1.617 -15.968 1.00 91.44 95 LEU A N 1
ATOM 753 C CA . LEU A 1 95 ? -3.499 1.840 -14.584 1.00 91.44 95 LEU A CA 1
ATOM 754 C C . LEU A 1 95 ? -2.306 2.267 -13.725 1.00 91.44 95 LEU A C 1
ATOM 756 O O . LEU A 1 95 ? -2.419 3.212 -12.953 1.00 91.44 95 LEU A O 1
ATOM 760 N N . GLY A 1 96 ? -1.150 1.628 -13.904 1.00 92.62 96 GLY A N 1
ATOM 761 C CA . GLY A 1 96 ? 0.088 1.969 -13.214 1.00 92.62 96 GLY A CA 1
ATOM 762 C C . GLY A 1 96 ? 0.529 3.401 -13.501 1.00 92.62 96 GLY A C 1
ATOM 763 O O . GLY A 1 96 ? 0.787 4.148 -12.562 1.00 92.62 96 GLY A O 1
ATOM 764 N N . VAL A 1 97 ? 0.534 3.821 -14.771 1.00 95.25 97 VAL A N 1
ATOM 765 C CA . VAL A 1 97 ? 0.893 5.199 -15.150 1.00 95.25 97 VAL A CA 1
ATOM 766 C C . VAL A 1 97 ? -0.092 6.215 -14.568 1.00 95.25 97 VAL A C 1
ATOM 768 O O . VAL A 1 97 ? 0.348 7.221 -14.021 1.00 95.25 97 VAL A O 1
ATOM 771 N N . ILE A 1 98 ? -1.402 5.951 -14.618 1.00 93.88 98 ILE A N 1
ATOM 772 C CA . ILE A 1 98 ? -2.429 6.844 -14.050 1.00 93.88 98 ILE A CA 1
ATOM 773 C C . ILE A 1 98 ? -2.281 6.947 -12.526 1.00 93.88 98 ILE A C 1
ATOM 775 O O . ILE A 1 98 ? -2.281 8.047 -11.974 1.00 93.88 98 ILE A O 1
ATOM 779 N N . SER A 1 99 ? -2.100 5.811 -11.849 1.00 94.75 99 SER A N 1
ATOM 780 C CA . SER A 1 99 ? -1.919 5.746 -10.394 1.00 94.75 99 SER A CA 1
ATOM 781 C C . SER A 1 99 ? -0.662 6.498 -9.969 1.00 94.75 99 SER A C 1
ATOM 783 O O . SER A 1 99 ? -0.693 7.321 -9.055 1.00 94.75 99 SER A O 1
ATOM 785 N N . PHE A 1 100 ? 0.443 6.251 -10.673 1.00 91.75 100 PHE A N 1
ATOM 786 C CA . PHE A 1 100 ? 1.719 6.896 -10.414 1.00 91.75 100 PHE A CA 1
ATOM 787 C C . PHE A 1 100 ? 1.635 8.403 -10.662 1.00 91.75 100 PHE A C 1
ATOM 789 O O . PHE A 1 100 ? 2.019 9.183 -9.795 1.00 91.75 100 PHE A O 1
ATOM 796 N N . ALA A 1 101 ? 1.053 8.825 -11.786 1.00 93.56 101 ALA A N 1
ATOM 797 C CA . ALA A 1 101 ? 0.840 10.234 -12.097 1.00 93.56 101 ALA A CA 1
ATOM 798 C C . ALA A 1 101 ? -0.047 10.932 -11.053 1.00 93.56 101 ALA A C 1
ATOM 800 O O . ALA A 1 101 ? 0.240 12.065 -10.675 1.00 93.56 101 ALA A O 1
ATOM 801 N N . GLY A 1 102 ? -1.075 10.255 -10.533 1.00 93.06 102 GLY A N 1
ATOM 802 C CA . GLY A 1 102 ? -1.940 10.779 -9.476 1.00 93.06 102 GLY A CA 1
ATOM 803 C C . GLY A 1 102 ? -1.210 10.971 -8.146 1.00 93.06 102 GLY A C 1
ATOM 804 O O . GLY A 1 102 ? -1.294 12.044 -7.547 1.00 93.06 102 GLY A O 1
ATOM 805 N N . ILE A 1 103 ? -0.442 9.969 -7.703 1.00 88.81 103 ILE A N 1
ATOM 806 C CA . ILE A 1 103 ? 0.350 10.050 -6.464 1.00 88.81 103 ILE A CA 1
ATOM 807 C C . ILE A 1 103 ? 1.418 11.136 -6.587 1.00 88.81 103 ILE A C 1
ATOM 809 O O . ILE A 1 103 ? 1.563 11.966 -5.689 1.00 88.81 103 ILE A O 1
ATOM 813 N N . VAL A 1 104 ? 2.138 11.166 -7.710 1.00 86.69 104 VAL A N 1
ATOM 814 C CA . VAL A 1 104 ? 3.140 12.196 -7.999 1.00 86.69 104 VAL A CA 1
ATOM 815 C C . VAL A 1 104 ? 2.480 13.575 -8.035 1.00 86.69 104 VAL A C 1
ATOM 817 O O . VAL A 1 104 ? 2.980 14.499 -7.401 1.00 86.69 104 VAL A O 1
ATOM 820 N N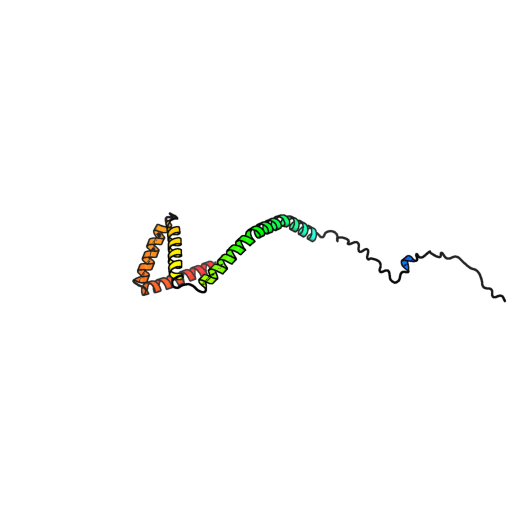 . GLY A 1 105 ? 1.326 13.717 -8.688 1.00 87.75 105 GLY A N 1
ATOM 821 C CA . GLY A 1 105 ? 0.556 14.960 -8.733 1.00 87.75 105 GLY A CA 1
ATOM 822 C C . GLY A 1 105 ? 0.131 15.445 -7.346 1.00 87.75 105 GLY A C 1
ATOM 823 O O . GLY A 1 105 ? 0.351 16.607 -7.009 1.00 87.75 105 GLY A O 1
ATOM 824 N N . LEU A 1 106 ? -0.389 14.553 -6.498 1.00 85.69 106 LEU A N 1
ATOM 825 C CA . LEU A 1 106 ? -0.766 14.869 -5.118 1.00 85.69 106 LEU A CA 1
ATOM 826 C C . LEU A 1 106 ? 0.451 15.259 -4.266 1.00 85.69 106 LEU A C 1
ATOM 828 O O . LEU A 1 106 ? 0.398 16.222 -3.495 1.00 85.69 106 LEU A O 1
ATOM 832 N N . PHE A 1 107 ? 1.562 14.539 -4.430 1.00 78.69 107 PHE A N 1
ATOM 833 C CA . PHE A 1 107 ? 2.818 14.818 -3.740 1.00 78.69 107 PHE A CA 1
ATOM 834 C C . PHE A 1 107 ? 3.417 16.169 -4.157 1.00 78.69 107 PHE A C 1
ATOM 836 O O . PHE A 1 107 ? 3.947 16.900 -3.321 1.00 78.69 107 PHE A O 1
ATOM 843 N N . LEU A 1 108 ? 3.298 16.542 -5.434 1.00 74.75 108 LEU A N 1
ATOM 844 C CA . LEU A 1 108 ? 3.746 17.838 -5.947 1.00 74.75 108 LEU A CA 1
ATOM 845 C C . LEU A 1 108 ? 2.825 18.989 -5.515 1.00 74.75 108 LEU A C 1
ATOM 847 O O . LEU A 1 108 ? 3.331 20.071 -5.178 1.00 74.75 108 LEU A O 1
ATOM 851 N N . ALA A 1 109 ? 1.506 18.753 -5.510 1.00 80.62 109 ALA A N 1
ATOM 852 C CA . ALA A 1 109 ? 0.473 19.731 -5.165 1.00 80.62 109 ALA A CA 1
ATOM 853 C C . ALA A 1 109 ? 0.549 20.162 -3.697 1.00 80.62 109 ALA A C 1
ATOM 855 O O . ALA A 1 109 ? 0.393 21.341 -3.375 1.00 80.62 109 ALA A O 1
ATOM 856 N N . ARG A 1 110 ? 0.861 19.232 -2.789 1.00 71.75 110 ARG A N 1
ATOM 857 C CA . ARG A 1 110 ? 1.103 19.556 -1.383 1.00 71.75 110 ARG A CA 1
ATOM 858 C C . ARG A 1 110 ? 2.473 20.233 -1.276 1.00 71.75 110 ARG A C 1
ATOM 860 O O . ARG A 1 110 ? 3.500 19.569 -1.209 1.00 71.75 110 ARG A O 1
ATOM 867 N N . GLY A 1 111 ? 2.494 21.569 -1.306 1.00 65.75 111 GLY A N 1
ATOM 868 C CA . GLY A 1 111 ? 3.674 22.453 -1.326 1.00 65.75 111 GLY A CA 1
ATOM 869 C C . GLY A 1 111 ? 4.607 22.389 -0.105 1.00 65.75 111 GLY A C 1
ATOM 870 O O . GLY A 1 111 ? 5.023 23.419 0.414 1.00 65.75 111 GLY A O 1
ATOM 871 N N . SER A 1 112 ? 4.957 21.194 0.360 1.00 67.56 112 SER A N 1
ATOM 872 C CA . SER A 1 112 ? 5.812 20.959 1.516 1.00 67.56 112 SER A CA 1
ATOM 873 C C . SER A 1 112 ? 7.287 20.93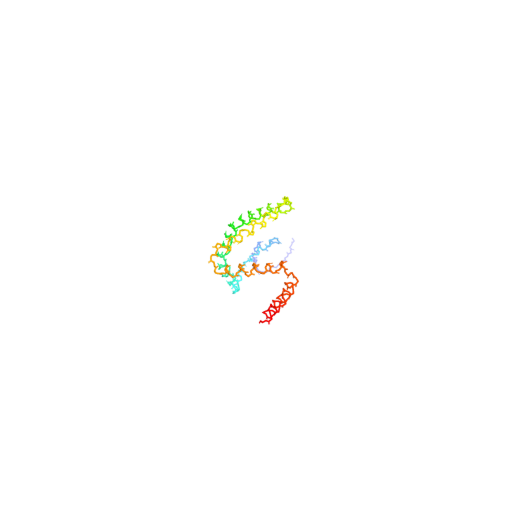9 1.122 1.00 67.56 112 SER A C 1
ATOM 875 O O . SER A 1 112 ? 7.659 20.384 0.089 1.00 67.56 112 SER A O 1
ATOM 877 N N . LYS A 1 113 ? 8.157 21.493 1.976 1.00 72.00 113 LYS A N 1
ATOM 878 C CA . LYS A 1 113 ? 9.625 21.494 1.808 1.00 72.00 113 LYS A CA 1
ATOM 879 C C . LYS A 1 113 ? 10.210 20.078 1.675 1.00 72.00 113 LYS A C 1
ATOM 881 O O . LYS A 1 113 ? 11.300 19.926 1.135 1.00 72.00 113 LYS A O 1
ATOM 886 N N . ILE A 1 114 ? 9.456 19.053 2.082 1.00 70.19 114 ILE A N 1
ATOM 887 C CA . ILE A 1 114 ? 9.777 17.628 1.922 1.00 70.19 114 ILE A CA 1
ATOM 888 C C . ILE A 1 114 ? 10.056 17.271 0.452 1.00 70.19 114 ILE A C 1
ATOM 890 O O . ILE A 1 114 ? 10.992 16.521 0.178 1.00 70.19 114 ILE A O 1
ATOM 894 N N . LYS A 1 115 ? 9.347 17.876 -0.516 1.00 71.00 115 LYS A N 1
ATOM 895 C CA . LYS A 1 115 ? 9.586 17.609 -1.947 1.00 71.00 115 LYS A CA 1
ATOM 896 C C . LYS A 1 115 ? 10.968 18.059 -2.429 1.00 71.00 115 LYS A C 1
ATOM 898 O O . LYS A 1 115 ? 11.513 17.463 -3.349 1.00 71.00 115 LYS A O 1
ATOM 903 N N . ARG A 1 116 ? 11.571 19.059 -1.769 1.00 73.56 116 ARG A N 1
ATOM 904 C CA . ARG A 1 116 ? 12.923 19.553 -2.083 1.00 73.56 116 ARG A CA 1
ATOM 905 C C . ARG A 1 116 ? 14.013 18.542 -1.720 1.00 73.56 116 ARG A C 1
ATOM 907 O O . ARG A 1 116 ? 15.072 18.579 -2.329 1.00 73.56 116 ARG A O 1
ATOM 914 N N . LEU A 1 117 ? 13.759 17.663 -0.750 1.00 72.62 117 LEU A N 1
ATOM 915 C CA . LEU A 1 117 ? 14.707 16.639 -0.300 1.00 72.62 117 LEU A CA 1
ATOM 916 C C . LEU A 1 117 ? 14.423 15.284 -0.944 1.00 72.62 117 LEU A C 1
ATOM 918 O O . LEU A 1 117 ? 15.329 14.653 -1.474 1.00 72.62 117 LEU A O 1
ATOM 922 N N . VAL A 1 118 ? 13.160 14.860 -0.965 1.00 80.62 118 VAL A N 1
ATOM 923 C CA . VAL A 1 118 ? 12.793 13.536 -1.483 1.00 80.62 118 VAL A CA 1
ATOM 924 C C . VAL A 1 118 ? 13.069 13.424 -2.983 1.00 80.62 118 VAL A C 1
ATOM 926 O O . VAL A 1 118 ? 13.567 12.392 -3.423 1.00 80.62 118 VAL A O 1
ATOM 929 N N . TYR A 1 119 ? 12.824 14.481 -3.766 1.00 79.50 119 TYR A N 1
ATOM 930 C CA . TYR A 1 119 ? 13.026 14.459 -5.218 1.00 79.50 119 TYR A CA 1
ATOM 931 C C . TYR A 1 119 ? 14.492 14.205 -5.625 1.00 79.50 119 TYR A C 1
ATOM 933 O O . TYR A 1 119 ? 14.739 13.216 -6.312 1.00 79.50 119 TYR A O 1
ATOM 941 N N . PRO A 1 120 ? 15.492 14.997 -5.179 1.00 83.19 120 PRO A N 1
ATOM 942 C CA . PRO A 1 120 ? 16.886 14.739 -5.540 1.00 83.19 120 PRO A CA 1
ATOM 943 C C . PRO A 1 120 ? 17.431 13.443 -4.930 1.00 83.19 120 PRO A C 1
ATOM 945 O O . PRO A 1 120 ? 18.160 12.731 -5.611 1.00 83.19 120 PRO A O 1
ATOM 948 N N . ILE A 1 121 ? 17.065 13.097 -3.689 1.00 86.25 121 ILE A N 1
ATOM 949 C CA . ILE A 1 121 ? 17.557 11.869 -3.040 1.00 86.25 121 ILE A CA 1
ATOM 950 C C . ILE A 1 121 ? 17.058 10.628 -3.785 1.00 86.25 121 ILE A C 1
ATOM 952 O O . ILE A 1 121 ? 17.842 9.727 -4.077 1.00 86.25 121 ILE A O 1
ATOM 956 N N . SER A 1 122 ? 15.771 10.588 -4.135 1.00 86.19 122 SER A N 1
ATOM 957 C CA . SER A 1 122 ? 15.207 9.463 -4.886 1.00 86.19 122 SER A CA 1
ATOM 958 C C . SER A 1 122 ? 15.751 9.400 -6.314 1.00 86.19 122 SER A C 1
ATOM 960 O O . SER A 1 122 ? 16.125 8.321 -6.764 1.00 86.19 122 SER A O 1
ATOM 962 N N . PHE A 1 123 ? 15.883 10.538 -7.003 1.00 87.62 123 PHE A N 1
ATOM 963 C CA . PHE A 1 123 ? 16.427 10.579 -8.361 1.00 87.62 123 PHE A CA 1
ATOM 964 C C . PHE A 1 123 ? 17.889 10.117 -8.420 1.00 87.62 123 PHE A C 1
ATOM 966 O O . PHE A 1 123 ? 18.239 9.289 -9.260 1.00 87.62 123 PHE A O 1
ATOM 973 N N . VAL A 1 124 ? 18.736 10.583 -7.495 1.00 90.12 124 VAL A N 1
ATOM 974 C CA . VAL A 1 124 ? 20.132 10.128 -7.383 1.00 90.12 124 VAL A CA 1
ATOM 975 C C . VAL A 1 124 ? 20.192 8.652 -6.997 1.00 90.12 124 VAL A C 1
ATOM 977 O O . VAL A 1 124 ? 20.976 7.907 -7.580 1.00 90.12 124 VAL A O 1
ATOM 980 N N . GLY A 1 125 ? 19.344 8.195 -6.073 1.00 91.38 125 GLY A N 1
ATOM 981 C CA . GLY A 1 125 ? 19.263 6.782 -5.696 1.00 91.38 125 GLY A CA 1
ATOM 982 C C . GLY A 1 125 ? 18.912 5.876 -6.880 1.00 91.38 125 GLY A C 1
ATOM 983 O O . GLY A 1 125 ? 19.566 4.862 -7.097 1.00 91.38 125 GLY A O 1
ATOM 984 N N . ILE A 1 126 ? 17.936 6.270 -7.700 1.00 91.62 126 ILE A N 1
ATOM 985 C CA . ILE A 1 126 ? 17.543 5.517 -8.900 1.00 91.62 126 ILE A CA 1
ATOM 986 C C . ILE A 1 126 ? 18.645 5.576 -9.964 1.00 91.62 126 ILE A C 1
ATOM 988 O O . ILE A 1 126 ? 19.009 4.545 -10.524 1.00 91.62 126 ILE A O 1
ATOM 992 N N . GLY A 1 127 ? 19.222 6.754 -10.221 1.00 91.94 127 GLY A N 1
ATOM 993 C CA . GLY A 1 127 ? 20.300 6.908 -11.202 1.00 91.94 127 GLY A CA 1
ATOM 994 C C . GLY A 1 127 ? 21.542 6.087 -10.842 1.00 91.94 127 GLY A C 1
ATOM 995 O O . GLY A 1 127 ? 22.088 5.381 -11.687 1.00 91.94 127 GLY A O 1
ATOM 996 N N . THR A 1 128 ? 21.946 6.107 -9.572 1.00 91.38 128 THR A N 1
ATOM 997 C CA . THR A 1 128 ? 23.066 5.294 -9.073 1.00 91.38 128 THR A CA 1
ATOM 998 C C . THR A 1 128 ? 22.744 3.799 -9.085 1.00 91.38 128 THR A C 1
ATOM 1000 O O . THR A 1 128 ? 23.613 3.002 -9.425 1.00 91.38 128 THR A O 1
ATOM 1003 N N . ALA A 1 129 ? 21.498 3.401 -8.811 1.00 91.56 129 ALA A N 1
ATOM 1004 C CA . ALA A 1 129 ? 21.051 2.012 -8.928 1.00 91.56 129 ALA A CA 1
ATOM 1005 C C . ALA A 1 129 ? 21.122 1.470 -10.361 1.00 91.56 129 ALA A C 1
ATOM 1007 O O . ALA A 1 129 ? 21.576 0.346 -10.559 1.00 91.56 129 ALA A O 1
ATOM 1008 N N . VAL A 1 130 ? 20.696 2.262 -11.348 1.00 94.38 130 VAL A N 1
ATOM 1009 C CA . VAL A 1 130 ? 20.706 1.857 -12.763 1.00 94.38 130 VAL A CA 1
ATOM 1010 C C . VAL A 1 130 ? 22.129 1.832 -13.322 1.00 94.38 130 VAL A C 1
ATOM 1012 O O . VAL A 1 130 ? 22.475 0.923 -14.071 1.00 94.38 130 VAL A O 1
ATOM 1015 N N . TYR A 1 131 ? 22.961 2.807 -12.952 1.00 93.81 131 TYR A N 1
ATOM 1016 C CA . TYR A 1 131 ? 24.310 2.949 -13.499 1.00 93.81 131 TYR A CA 1
ATOM 1017 C C . TYR A 1 131 ? 25.348 2.043 -12.804 1.00 93.81 131 TYR A C 1
ATOM 1019 O O . TYR A 1 131 ? 26.251 1.535 -13.463 1.00 93.81 131 TYR A O 1
ATOM 1027 N N . TYR A 1 132 ? 25.194 1.767 -11.500 1.00 93.00 132 TYR A N 1
ATOM 1028 C CA . TYR A 1 132 ? 26.097 0.906 -10.718 1.00 93.00 132 TYR A CA 1
ATOM 1029 C C . TYR A 1 132 ? 25.341 -0.104 -9.832 1.00 93.00 132 TYR A C 1
ATOM 1031 O O . TYR A 1 132 ? 25.396 -0.038 -8.598 1.00 93.00 132 TYR A O 1
ATOM 1039 N N . PRO A 1 133 ? 24.685 -1.112 -10.433 1.00 89.69 133 PRO A N 1
ATOM 1040 C CA . PRO A 1 133 ? 23.808 -2.031 -9.705 1.00 89.69 133 PRO A CA 1
ATOM 1041 C C . PRO A 1 133 ? 24.539 -2.846 -8.626 1.00 89.69 133 PRO A C 1
ATOM 1043 O O . PRO A 1 133 ? 23.984 -3.095 -7.558 1.00 89.69 133 PRO A O 1
ATOM 1046 N N . GLN A 1 134 ? 25.802 -3.220 -8.857 1.00 88.12 134 GLN A N 1
ATOM 1047 C CA . GLN A 1 134 ? 26.593 -4.021 -7.910 1.00 88.12 134 GLN A CA 1
ATOM 1048 C C . GLN A 1 134 ? 26.892 -3.264 -6.604 1.00 88.12 134 GLN A C 1
ATOM 1050 O O . GLN A 1 134 ? 26.784 -3.828 -5.515 1.00 88.12 134 GLN A O 1
ATOM 1055 N N . GLN A 1 135 ? 27.217 -1.970 -6.698 1.00 86.56 135 GLN A N 1
ATOM 1056 C CA . GLN A 1 135 ? 27.476 -1.131 -5.524 1.00 86.56 135 GLN A CA 1
ATOM 1057 C C . GLN A 1 135 ? 26.181 -0.849 -4.756 1.00 86.56 135 GLN A C 1
ATOM 1059 O O . GLN A 1 135 ? 26.157 -0.923 -3.528 1.00 86.56 135 GLN A O 1
ATOM 1064 N N . THR A 1 136 ? 25.080 -0.624 -5.470 1.00 90.06 136 THR A N 1
ATOM 1065 C CA . THR A 1 136 ? 23.775 -0.383 -4.852 1.00 90.06 136 THR A CA 1
ATOM 1066 C C . THR A 1 136 ? 23.257 -1.601 -4.092 1.00 90.06 136 THR A C 1
ATOM 1068 O O . THR A 1 136 ? 22.751 -1.444 -2.984 1.00 90.06 136 THR A O 1
ATOM 1071 N N . VAL A 1 137 ? 23.434 -2.821 -4.612 1.00 90.75 137 VAL A N 1
ATOM 1072 C CA . VAL A 1 137 ? 23.049 -4.054 -3.897 1.00 90.75 137 VAL A CA 1
ATOM 1073 C C . VAL A 1 137 ? 23.854 -4.228 -2.605 1.00 90.75 137 VAL A C 1
ATOM 1075 O O . VAL A 1 137 ? 23.288 -4.590 -1.571 1.00 90.75 137 VAL A O 1
ATOM 1078 N N . ALA A 1 138 ? 25.158 -3.935 -2.629 1.00 91.62 138 ALA A N 1
ATOM 1079 C CA . ALA A 1 138 ? 26.001 -4.012 -1.438 1.00 91.62 138 ALA A CA 1
ATOM 1080 C C . ALA A 1 138 ? 25.547 -3.021 -0.352 1.00 91.62 138 ALA A C 1
ATOM 1082 O O . ALA A 1 138 ? 25.363 -3.409 0.804 1.00 91.62 138 ALA A O 1
ATOM 1083 N N . VAL A 1 139 ? 25.289 -1.766 -0.732 1.00 88.31 139 VAL A N 1
ATOM 1084 C CA . VAL A 1 139 ? 24.782 -0.727 0.179 1.00 88.31 139 VAL A CA 1
ATOM 1085 C C . VAL A 1 139 ? 23.385 -1.081 0.697 1.00 88.31 139 VAL A C 1
ATOM 1087 O O . VAL A 1 139 ? 23.133 -0.991 1.899 1.00 88.31 139 VAL A O 1
ATOM 1090 N N . ALA A 1 140 ? 22.493 -1.566 -0.168 1.00 92.19 140 ALA A N 1
ATOM 1091 C CA . ALA A 1 140 ? 21.148 -1.990 0.215 1.00 92.19 140 ALA A CA 1
ATOM 1092 C C . ALA A 1 140 ? 21.178 -3.112 1.262 1.00 92.19 140 ALA A C 1
ATOM 1094 O O . ALA A 1 140 ? 20.446 -3.054 2.249 1.00 92.19 140 ALA A O 1
ATOM 1095 N N . LYS A 1 141 ? 22.068 -4.100 1.104 1.00 93.62 141 LYS A N 1
ATOM 1096 C CA . LYS A 1 141 ? 22.229 -5.196 2.070 1.00 93.62 141 LYS A CA 1
ATOM 1097 C C . LYS A 1 141 ? 22.628 -4.688 3.458 1.00 93.62 141 LYS A C 1
ATOM 1099 O O . LYS A 1 141 ? 22.120 -5.187 4.462 1.00 93.62 141 LYS A O 1
ATOM 1104 N N . VAL A 1 142 ? 23.509 -3.689 3.522 1.00 94.12 142 VAL A N 1
ATOM 1105 C CA . VAL A 1 142 ? 23.919 -3.051 4.783 1.00 94.12 142 VAL A CA 1
ATOM 1106 C C . VAL A 1 142 ? 22.753 -2.284 5.408 1.00 94.12 142 VAL A C 1
ATOM 1108 O O . VAL A 1 142 ? 22.474 -2.467 6.591 1.00 94.12 142 VAL A O 1
ATOM 1111 N N . ILE A 1 143 ? 22.021 -1.496 4.616 1.00 94.00 143 ILE A N 1
ATOM 1112 C CA . ILE A 1 143 ? 20.857 -0.730 5.086 1.00 94.00 143 ILE A CA 1
ATOM 1113 C C . ILE A 1 143 ? 19.772 -1.657 5.647 1.00 94.00 143 ILE A C 1
ATOM 1115 O O . ILE A 1 143 ? 19.282 -1.423 6.748 1.00 94.00 143 ILE A O 1
ATOM 1119 N N . ILE A 1 144 ? 19.435 -2.741 4.940 1.00 93.56 144 ILE A N 1
ATOM 1120 C CA . ILE A 1 144 ? 18.445 -3.732 5.395 1.00 93.56 144 ILE A CA 1
ATOM 1121 C C . ILE A 1 144 ? 18.857 -4.328 6.746 1.00 93.56 144 ILE A C 1
ATOM 1123 O O . ILE A 1 144 ? 18.029 -4.455 7.646 1.00 93.56 144 ILE A O 1
ATOM 1127 N N . LYS A 1 145 ? 20.144 -4.651 6.917 1.00 95.69 145 LYS A N 1
ATOM 1128 C CA . LYS A 1 145 ? 20.666 -5.200 8.174 1.00 95.69 145 LYS A CA 1
ATOM 1129 C C . LYS A 1 145 ? 20.584 -4.195 9.326 1.00 95.69 145 LYS A C 1
ATOM 1131 O O . LYS A 1 145 ? 20.242 -4.586 10.438 1.00 95.69 145 LYS A O 1
ATOM 1136 N N . ILE A 1 146 ? 20.855 -2.917 9.061 1.00 93.69 146 ILE A N 1
ATOM 1137 C CA . ILE A 1 146 ? 20.718 -1.835 10.047 1.00 93.69 146 ILE A CA 1
ATOM 1138 C C . ILE A 1 146 ? 19.251 -1.658 10.452 1.00 93.69 146 ILE A C 1
ATOM 1140 O O . ILE A 1 146 ? 18.955 -1.612 11.641 1.00 93.69 146 ILE A O 1
ATOM 1144 N N . ILE A 1 147 ? 18.325 -1.614 9.490 1.00 93.62 147 ILE A N 1
ATOM 1145 C CA . ILE A 1 147 ? 16.885 -1.484 9.763 1.00 93.62 147 ILE A CA 1
ATOM 1146 C C . ILE A 1 147 ? 16.382 -2.666 10.592 1.00 93.62 147 ILE A C 1
ATOM 1148 O O . ILE A 1 147 ? 15.671 -2.464 11.572 1.00 93.62 147 ILE A O 1
ATOM 1152 N N . PHE A 1 148 ? 16.778 -3.890 10.235 1.00 92.25 148 PHE A N 1
ATOM 1153 C CA . PHE A 1 148 ? 16.434 -5.084 11.002 1.00 92.25 148 PHE A CA 1
ATOM 1154 C C . PHE A 1 148 ? 16.948 -4.998 12.445 1.00 92.25 148 PHE A C 1
ATOM 1156 O O . PHE A 1 148 ? 16.205 -5.286 13.377 1.00 92.25 148 PHE A O 1
ATOM 1163 N N . LEU A 1 149 ? 18.189 -4.546 12.644 1.00 93.94 149 LEU A N 1
ATOM 1164 C CA . LEU A 1 149 ? 18.765 -4.382 13.978 1.00 93.94 149 LEU A CA 1
ATOM 1165 C C . LEU A 1 149 ? 18.033 -3.309 14.794 1.00 93.94 149 LEU A C 1
ATOM 1167 O O . LEU A 1 149 ? 17.756 -3.532 15.967 1.00 93.94 149 LEU A O 1
ATOM 1171 N N . ILE A 1 150 ? 17.669 -2.181 14.177 1.00 94.06 150 ILE A N 1
ATOM 1172 C CA . ILE A 1 150 ? 16.864 -1.133 14.822 1.00 94.06 150 ILE A CA 1
ATOM 1173 C C . ILE A 1 150 ? 15.484 -1.671 15.203 1.00 94.06 150 ILE A C 1
ATOM 1175 O O . ILE A 1 150 ? 15.033 -1.439 16.316 1.00 94.06 150 ILE A O 1
ATOM 1179 N N . TYR A 1 151 ? 14.822 -2.409 14.311 1.00 93.06 151 TYR A N 1
ATOM 1180 C CA . TYR A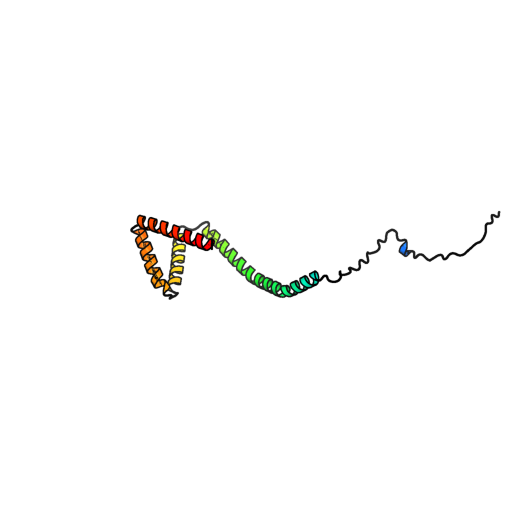 1 151 ? 13.520 -3.011 14.589 1.00 93.06 151 TYR A CA 1
ATOM 1181 C C . TYR A 1 151 ? 13.588 -3.988 15.768 1.00 93.06 151 TYR A C 1
ATOM 1183 O O . TYR A 1 151 ? 12.760 -3.917 16.668 1.00 93.06 151 TYR A O 1
ATOM 1191 N N . VAL A 1 152 ? 14.604 -4.857 15.797 1.00 93.50 152 VAL A N 1
ATOM 1192 C CA . VAL A 1 152 ? 14.836 -5.787 16.912 1.00 93.50 152 VAL A CA 1
ATOM 1193 C C . VAL A 1 152 ? 15.115 -5.032 18.214 1.00 93.50 152 VAL A C 1
ATOM 1195 O O . VAL A 1 152 ? 14.566 -5.397 19.247 1.00 93.50 152 VAL A O 1
ATOM 1198 N N . LEU A 1 153 ? 15.916 -3.963 18.170 1.00 92.31 153 LEU A N 1
ATOM 1199 C CA . LEU A 1 153 ? 16.207 -3.124 19.334 1.00 92.31 153 LEU A CA 1
ATOM 1200 C C . LEU A 1 153 ? 14.943 -2.434 19.869 1.00 92.31 153 LEU A C 1
ATOM 1202 O O . LEU A 1 153 ? 14.727 -2.431 21.070 1.00 92.31 153 LEU A O 1
ATOM 1206 N N . VAL A 1 154 ? 14.111 -1.872 18.988 1.00 92.31 154 VAL A N 1
ATOM 1207 C CA . VAL A 1 154 ? 12.854 -1.191 19.349 1.00 92.31 154 VAL A CA 1
ATOM 1208 C C . VAL A 1 154 ? 11.810 -2.172 19.872 1.00 92.31 154 VAL A C 1
ATOM 1210 O O . VAL A 1 154 ? 11.047 -1.822 20.756 1.00 92.31 154 VAL A O 1
ATOM 1213 N N . TYR A 1 155 ? 11.756 -3.385 19.327 1.00 89.06 155 TYR A N 1
ATOM 1214 C CA . TYR A 1 155 ? 10.799 -4.404 19.756 1.00 89.06 155 TYR A CA 1
ATOM 1215 C C . TYR A 1 155 ? 11.180 -5.055 21.096 1.00 89.06 155 TYR A C 1
ATOM 1217 O O . TYR A 1 155 ? 10.320 -5.587 21.790 1.00 89.06 155 TYR A O 1
ATOM 1225 N N . PHE A 1 156 ? 12.470 -5.057 21.439 1.00 83.38 156 PHE A N 1
ATOM 1226 C CA . PHE A 1 156 ? 12.985 -5.616 22.691 1.00 83.38 156 PHE A CA 1
ATOM 1227 C C . PHE A 1 156 ? 13.110 -4.575 23.821 1.00 83.38 156 PHE A C 1
ATOM 1229 O O . PHE A 1 156 ? 13.414 -4.948 24.954 1.00 83.38 156 PHE A O 1
ATOM 1236 N N . LEU A 1 157 ? 12.899 -3.290 23.516 1.00 73.50 157 LEU A N 1
ATOM 1237 C CA . LEU A 1 157 ? 12.838 -2.188 24.480 1.00 73.50 157 LEU A CA 1
ATOM 1238 C C . LEU A 1 157 ? 11.398 -1.981 24.966 1.00 73.50 157 LEU A C 1
ATOM 1240 O O . LEU A 1 157 ? 11.233 -1.754 26.184 1.00 73.50 157 LEU A O 1
#

Foldseek 3Di:
DDDDDDDDDDDDPPPPDCVVVPPPPPPPPPPPVPPPPQDPVNVVVVVVCVVCVVVVVVVVVVCVVVVVVVVVVVVVVVVVVVCVVDPDPCPVVVVVVVVVCVVVVVVVVPPDCVCVVCVVVVVVLVVCCVVPVPVNVVVVVVVVVVVVVVVVVVVVD

InterPro domains:
  IPR019166 MICOS complex subunit MIC26/MIC27 [PF09769] (24-143)
  IPR033182 MICOS complex subunit MIC26/MIC27, animal [PTHR14564] (5-145)

Secondary structure (DSSP, 8-state):
-----------------GGG--TT-PPP-----------HHHHHHHHHHHHHHHHHHHHHHHHHHHHHHHHHHHHHHHHHHHHHHSPPTTHHHHHHHHHHHHHHHHHHHS--THHHHHHHHHHHHHHHHHH-HHHHHHHHHHHHHHHHHHHHHHHH-

Radius of gyration: 43.88 Å; chains: 1; bounding box: 115×82×94 Å

Organism: Laticauda laticaudata (NCBI:txid8630)

Sequence (157 aa):
VYADSAENKSSEKNLLKIDELSLYTSPSPKSKYVEDPESQLEQTISHLRHSLEPYAAWVQDCTGKAMPKVEKACEYVKESYEIIKAPPPGFYPRLGVISFAGIVGLFLARGSKIKRLVYPISFVGIGTAVYYPQQTVAVAKVIIKIIFLIYVLVYFL